Protein AF-S6APR1-F1 (afdb_monomer_lite)

Radius of gyration: 14.6 Å; chains: 1; bounding box: 39×30×45 Å

pLDDT: mean 88.69, std 8.06, range [54.34, 97.81]

Structure (mmCIF, N/CA/C/O backbone):
data_AF-S6APR1-F1
#
_entry.id   AF-S6APR1-F1
#
loop_
_atom_site.group_PDB
_atom_site.id
_atom_site.type_symbol
_atom_site.label_atom_id
_atom_site.label_alt_id
_atom_site.label_comp_id
_atom_site.label_asym_id
_atom_site.label_entity_id
_atom_site.label_seq_id
_atom_site.pdbx_PDB_ins_code
_atom_site.Cartn_x
_atom_site.Cartn_y
_atom_site.Cartn_z
_atom_site.occupancy
_atom_site.B_iso_or_equiv
_atom_site.auth_seq_id
_atom_site.auth_comp_id
_atom_site.auth_asym_id
_atom_site.auth_atom_id
_atom_site.pdbx_PDB_model_num
ATOM 1 N N . MET A 1 1 ? 0.806 -10.186 -7.405 1.00 92.81 1 MET A N 1
ATOM 2 C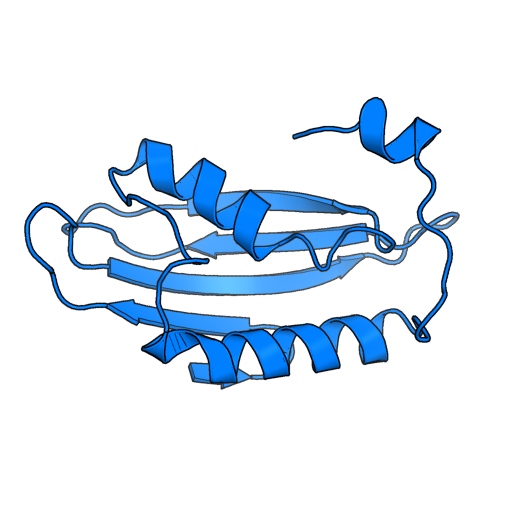 CA . MET A 1 1 ? 0.268 -11.340 -6.674 1.00 92.81 1 MET A CA 1
ATOM 3 C C . MET A 1 1 ? -0.052 -10.967 -5.240 1.00 92.81 1 MET A C 1
ATOM 5 O O . MET A 1 1 ? 0.839 -10.619 -4.468 1.00 92.81 1 MET A O 1
ATOM 9 N N . PHE A 1 2 ? -1.328 -11.075 -4.893 1.00 95.88 2 PHE A N 1
ATOM 10 C CA . PHE A 1 2 ? -1.840 -10.889 -3.541 1.00 95.88 2 PHE A CA 1
ATOM 11 C C . PHE A 1 2 ? -1.635 -12.114 -2.632 1.00 95.88 2 PHE A C 1
ATOM 13 O O . PHE A 1 2 ? -1.778 -13.259 -3.066 1.00 95.88 2 PHE A O 1
ATOM 20 N N . ARG A 1 3 ? -1.404 -11.847 -1.343 1.00 96.00 3 ARG A N 1
ATOM 21 C CA . ARG A 1 3 ? -1.649 -12.739 -0.200 1.00 96.00 3 ARG A CA 1
ATOM 22 C C . ARG A 1 3 ? -2.086 -11.885 1.009 1.00 96.00 3 ARG A C 1
ATOM 24 O O . ARG A 1 3 ? -1.780 -10.695 1.021 1.00 96.00 3 ARG A O 1
ATOM 31 N N . PRO A 1 4 ? -2.754 -12.436 2.036 1.00 96.44 4 PRO A N 1
ATOM 32 C CA . PRO A 1 4 ? -3.125 -11.655 3.220 1.00 96.44 4 PRO A CA 1
ATOM 33 C C . PRO A 1 4 ? -1.930 -10.881 3.800 1.00 96.44 4 PRO A C 1
ATOM 35 O O . PRO A 1 4 ? -0.860 -11.457 4.012 1.00 96.44 4 PRO A O 1
ATOM 38 N N . GLY A 1 5 ? -2.092 -9.568 3.987 1.00 95.75 5 GLY A N 1
ATOM 39 C CA . GLY A 1 5 ? -1.038 -8.669 4.475 1.00 95.75 5 GLY A CA 1
ATOM 40 C C . GLY A 1 5 ? 0.072 -8.295 3.483 1.00 95.75 5 GLY A C 1
ATOM 41 O O . GLY A 1 5 ? 0.970 -7.556 3.871 1.00 95.75 5 GLY A O 1
ATOM 42 N N . ARG A 1 6 ? 0.063 -8.775 2.228 1.00 97.06 6 ARG A N 1
ATOM 43 C CA . ARG A 1 6 ? 1.115 -8.455 1.241 1.00 97.06 6 ARG A CA 1
ATOM 44 C C . ARG A 1 6 ? 0.626 -8.479 -0.209 1.00 97.06 6 ARG A C 1
ATOM 46 O O . ARG A 1 6 ? -0.036 -9.414 -0.650 1.00 97.06 6 ARG A O 1
ATOM 53 N N . ILE A 1 7 ? 1.095 -7.533 -1.017 1.00 96.12 7 ILE A N 1
ATOM 54 C CA . ILE A 1 7 ? 0.897 -7.513 -2.471 1.00 96.12 7 ILE A CA 1
ATOM 55 C C . ILE A 1 7 ? 2.253 -7.426 -3.171 1.00 96.12 7 ILE A C 1
ATOM 57 O O . ILE A 1 7 ? 2.965 -6.438 -3.027 1.00 96.12 7 ILE A O 1
ATOM 61 N N . ALA A 1 8 ? 2.605 -8.441 -3.959 1.00 95.31 8 ALA A N 1
ATOM 62 C CA . ALA A 1 8 ? 3.701 -8.347 -4.920 1.00 95.31 8 ALA A CA 1
ATOM 63 C C . ALA A 1 8 ? 3.205 -7.640 -6.189 1.00 95.31 8 ALA A C 1
ATOM 65 O O . ALA A 1 8 ? 2.169 -8.010 -6.743 1.00 95.31 8 ALA A O 1
ATOM 66 N N . ILE A 1 9 ? 3.930 -6.641 -6.664 1.00 93.62 9 ILE A N 1
ATOM 67 C CA . ILE A 1 9 ? 3.533 -5.745 -7.746 1.00 93.62 9 ILE A CA 1
ATOM 68 C C . ILE A 1 9 ? 4.678 -5.728 -8.754 1.00 93.62 9 ILE A C 1
ATOM 70 O O . ILE A 1 9 ? 5.756 -5.227 -8.458 1.00 93.62 9 ILE A O 1
ATOM 74 N N . LYS A 1 10 ? 4.449 -6.259 -9.952 1.00 92.19 10 LYS A N 1
ATOM 75 C CA . LYS A 1 10 ? 5.434 -6.230 -11.033 1.00 92.19 10 LYS A CA 1
ATOM 76 C C . LYS A 1 10 ? 4.826 -5.571 -12.255 1.00 92.19 10 LYS A C 1
ATOM 78 O O . LYS A 1 10 ? 3.688 -5.874 -12.611 1.00 92.19 10 LYS A O 1
ATOM 83 N N . ARG A 1 11 ? 5.588 -4.690 -12.896 1.00 89.62 11 ARG A N 1
ATOM 84 C CA . ARG A 1 11 ? 5.202 -4.074 -14.161 1.00 89.62 11 ARG A CA 1
ATOM 85 C C . ARG A 1 11 ? 6.419 -3.885 -15.051 1.00 89.62 11 ARG A C 1
ATOM 87 O O . ARG A 1 11 ? 7.428 -3.321 -14.632 1.00 89.62 11 ARG A O 1
ATOM 94 N N . GLU A 1 12 ? 6.276 -4.329 -16.290 1.00 89.75 12 GLU A N 1
ATOM 95 C CA . GLU A 1 12 ? 7.221 -4.051 -17.368 1.00 89.75 12 GLU A CA 1
ATOM 96 C C . GLU A 1 12 ? 7.156 -2.565 -17.776 1.00 89.75 12 GLU A C 1
ATOM 98 O O . GLU A 1 12 ? 6.153 -1.890 -17.512 1.00 89.75 12 GLU A O 1
ATOM 103 N N . PRO A 1 13 ? 8.209 -2.005 -18.390 1.00 88.00 13 PRO A N 1
ATOM 104 C CA . PRO A 1 13 ? 8.204 -0.597 -18.766 1.00 88.00 13 PRO A CA 1
ATOM 105 C C . PRO A 1 13 ? 7.162 -0.336 -19.865 1.00 88.00 13 PRO A C 1
ATOM 107 O O . PRO A 1 13 ? 7.038 -1.102 -20.819 1.00 88.00 13 PRO A O 1
ATOM 110 N N . VAL A 1 14 ? 6.417 0.769 -19.750 1.00 84.81 14 VAL A N 1
ATOM 111 C CA . VAL A 1 14 ? 5.381 1.161 -20.726 1.00 84.81 14 VAL A CA 1
ATOM 112 C C . VAL A 1 14 ? 5.513 2.646 -21.052 1.00 84.81 14 VAL A C 1
ATOM 114 O O . VAL A 1 14 ? 5.212 3.512 -20.225 1.00 84.81 14 VAL A O 1
ATOM 117 N N . GLY A 1 15 ? 5.941 2.960 -22.276 1.00 84.75 15 GLY A N 1
ATOM 118 C CA . GLY A 1 15 ? 6.173 4.337 -22.713 1.00 84.75 15 GLY A CA 1
ATOM 119 C C . GLY A 1 15 ? 7.222 5.032 -21.841 1.00 84.75 15 GLY A C 1
ATOM 120 O O . GLY A 1 15 ? 8.357 4.581 -21.752 1.00 84.75 15 GLY A O 1
ATOM 121 N N . ARG A 1 16 ? 6.840 6.132 -21.179 1.00 84.12 16 ARG A N 1
ATOM 122 C CA . ARG A 1 16 ? 7.718 6.868 -20.248 1.00 84.12 16 ARG A CA 1
ATOM 123 C C . ARG A 1 16 ? 7.748 6.289 -18.831 1.00 84.12 16 ARG A C 1
ATOM 125 O O . ARG A 1 16 ? 8.492 6.793 -17.998 1.00 84.12 16 ARG A O 1
ATOM 132 N N . ASN A 1 17 ? 6.933 5.275 -18.539 1.00 84.12 17 ASN A N 1
ATOM 133 C CA . ASN A 1 17 ? 6.909 4.680 -17.211 1.00 84.12 17 ASN A CA 1
ATOM 134 C C . ASN A 1 17 ? 8.033 3.663 -17.027 1.00 84.12 17 ASN A C 1
ATOM 136 O O . ASN A 1 17 ? 8.164 2.764 -17.863 1.00 84.12 17 ASN A O 1
ATOM 140 N N . PRO A 1 18 ? 8.783 3.750 -15.915 1.00 88.44 18 PRO A N 1
ATOM 141 C CA . PRO A 1 18 ? 9.814 2.777 -15.611 1.00 88.44 18 PRO A CA 1
ATOM 142 C C . PRO A 1 18 ? 9.206 1.409 -15.297 1.00 88.44 18 PRO A C 1
ATOM 144 O O . PRO A 1 18 ? 8.073 1.305 -14.818 1.00 88.44 18 PRO A O 1
ATOM 147 N N . ALA A 1 19 ? 10.006 0.369 -15.523 1.00 91.50 19 ALA A N 1
ATOM 148 C CA . ALA A 1 19 ? 9.754 -0.950 -14.965 1.00 91.50 19 ALA A CA 1
ATOM 149 C C . ALA A 1 19 ? 9.871 -0.899 -13.437 1.00 91.50 19 ALA A C 1
ATOM 151 O O . ALA A 1 19 ? 10.700 -0.149 -12.899 1.00 91.50 19 ALA A O 1
ATOM 152 N N . TYR A 1 20 ? 9.084 -1.714 -12.744 1.00 93.12 20 TYR A N 1
ATOM 153 C CA . TYR A 1 20 ? 9.197 -1.856 -11.298 1.00 93.12 20 TYR A CA 1
ATOM 154 C C . TYR A 1 20 ? 8.804 -3.245 -10.806 1.00 93.12 20 TYR A C 1
ATOM 156 O O . TYR A 1 20 ? 7.920 -3.906 -11.357 1.00 93.12 20 TYR A O 1
ATOM 164 N N . GLU A 1 21 ? 9.449 -3.644 -9.717 1.00 95.38 21 GLU A N 1
ATOM 165 C CA . GLU A 1 21 ? 9.136 -4.828 -8.930 1.00 95.38 21 GLU A CA 1
ATOM 166 C C . GLU A 1 21 ? 9.098 -4.408 -7.464 1.00 95.38 21 GLU A C 1
ATOM 168 O O . GLU A 1 21 ? 10.114 -4.032 -6.880 1.00 95.38 21 GLU A O 1
ATOM 173 N N . LEU A 1 22 ? 7.897 -4.390 -6.899 1.00 95.75 22 LEU A N 1
ATOM 174 C CA . LEU A 1 22 ? 7.603 -3.854 -5.581 1.00 95.75 22 LEU A CA 1
ATOM 175 C C . LEU A 1 22 ? 6.844 -4.876 -4.744 1.00 95.75 22 LEU A C 1
ATOM 177 O O . LEU A 1 22 ? 6.119 -5.731 -5.250 1.00 95.75 22 LEU A O 1
ATOM 181 N N . VAL A 1 23 ? 6.966 -4.728 -3.438 1.00 97.38 23 VAL A N 1
ATOM 182 C CA . VAL A 1 23 ? 6.212 -5.451 -2.429 1.00 97.38 23 VAL A CA 1
ATOM 183 C C . VAL A 1 23 ? 5.567 -4.410 -1.531 1.00 97.38 23 VAL A C 1
ATOM 185 O O . VAL A 1 23 ? 6.262 -3.572 -0.964 1.00 97.38 23 VAL A O 1
ATOM 188 N N . LEU A 1 24 ? 4.240 -4.451 -1.434 1.00 96.94 24 LEU A N 1
ATOM 189 C CA . LEU A 1 24 ? 3.472 -3.686 -0.460 1.00 96.94 24 LEU A CA 1
ATOM 190 C C . LEU A 1 24 ? 3.060 -4.618 0.677 1.00 96.94 24 LEU A C 1
ATOM 192 O O . LEU A 1 24 ? 2.165 -5.442 0.496 1.00 96.94 24 LEU A O 1
ATOM 196 N N . ASP A 1 25 ? 3.700 -4.482 1.827 1.00 97.81 25 ASP A N 1
ATOM 197 C CA . ASP A 1 25 ? 3.309 -5.123 3.078 1.00 97.81 25 ASP A CA 1
ATOM 198 C C . ASP A 1 25 ? 2.362 -4.222 3.869 1.00 97.81 25 ASP A C 1
ATOM 200 O O . ASP A 1 25 ? 2.485 -2.995 3.822 1.00 97.81 25 ASP A O 1
ATOM 204 N N . TYR A 1 26 ? 1.410 -4.825 4.584 1.00 97.00 26 TYR A N 1
ATOM 205 C CA . TYR A 1 26 ? 0.522 -4.093 5.477 1.00 97.00 26 TYR A CA 1
ATOM 206 C C . TYR A 1 26 ? 0.086 -4.879 6.718 1.00 97.00 26 TYR A C 1
ATOM 208 O O . TYR A 1 26 ? -0.352 -6.037 6.666 1.00 97.00 26 TYR A O 1
ATOM 216 N N . GLU A 1 27 ? 0.135 -4.196 7.856 1.00 95.69 27 GLU A N 1
ATOM 217 C 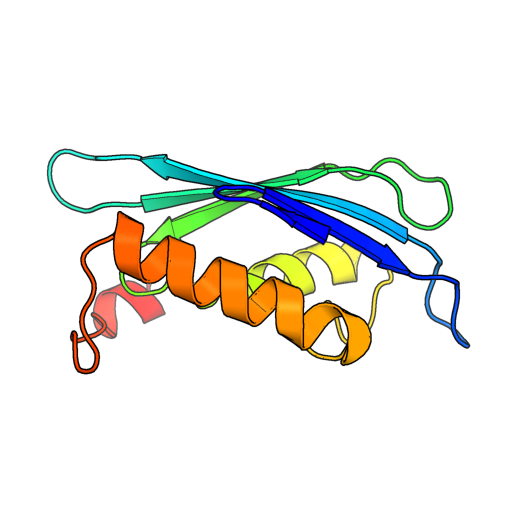CA . GLU A 1 27 ? -0.175 -4.753 9.166 1.00 95.69 27 GLU A CA 1
ATOM 218 C C . GLU A 1 27 ? -1.077 -3.818 9.969 1.00 95.69 27 GLU A C 1
ATOM 220 O O . GLU A 1 27 ? -0.924 -2.599 9.924 1.00 95.69 27 GLU A O 1
ATOM 225 N N . ILE A 1 28 ? -2.031 -4.400 10.700 1.00 93.00 28 ILE A N 1
ATOM 226 C CA . ILE A 1 28 ? -2.893 -3.645 11.607 1.00 93.00 28 ILE A CA 1
ATOM 227 C C . ILE A 1 28 ? -2.177 -3.497 12.939 1.00 93.00 28 ILE A C 1
ATOM 229 O O . ILE A 1 28 ? -1.935 -4.480 13.637 1.00 93.00 28 ILE A O 1
ATOM 233 N N . GLU A 1 29 ? -1.921 -2.256 13.311 1.00 90.19 29 GLU A N 1
ATOM 234 C CA . GLU A 1 29 ? -1.472 -1.876 14.634 1.00 90.19 29 GLU A CA 1
ATOM 235 C C . GLU A 1 29 ? -2.703 -1.581 15.496 1.00 90.19 29 GLU A C 1
ATOM 237 O O . GLU A 1 29 ? -3.413 -0.591 15.295 1.00 90.19 29 GLU A O 1
ATOM 242 N N . LYS A 1 30 ? -2.982 -2.466 16.459 1.00 74.88 30 LYS A N 1
ATOM 243 C CA . LYS A 1 30 ? -4.024 -2.226 17.460 1.00 74.88 30 LYS A CA 1
ATOM 244 C C . LYS A 1 30 ? -3.481 -1.252 18.502 1.00 74.88 30 LYS A C 1
ATOM 246 O O . LYS A 1 30 ? -2.747 -1.663 19.396 1.00 74.88 30 LYS A O 1
ATOM 251 N N . ARG A 1 31 ? -3.832 0.027 18.375 1.00 78.06 31 ARG A N 1
ATOM 252 C CA . ARG A 1 31 ? -3.627 1.022 19.438 1.00 78.06 31 ARG A CA 1
ATOM 253 C C . ARG A 1 31 ? -4.828 1.013 20.383 1.00 78.06 31 ARG A C 1
ATOM 255 O O . ARG A 1 31 ? -5.899 0.552 19.999 1.00 78.06 31 ARG A O 1
ATOM 262 N N . GLU A 1 32 ? -4.642 1.503 21.611 1.00 63.91 32 GLU A N 1
ATOM 263 C CA . GLU A 1 32 ? -5.675 1.477 22.666 1.00 63.91 32 GLU A CA 1
ATOM 264 C C . GLU A 1 32 ? -7.004 2.118 22.247 1.00 63.91 32 GLU A C 1
ATOM 266 O O . GLU A 1 32 ? -8.056 1.656 22.679 1.00 63.91 32 GLU A O 1
ATOM 271 N N . PHE A 1 33 ? -6.962 3.146 21.395 1.00 68.19 33 PHE A N 1
ATOM 272 C CA . PHE A 1 33 ? -8.147 3.916 21.018 1.00 68.19 33 PHE A CA 1
ATOM 273 C C . PHE A 1 33 ? -8.637 3.614 19.604 1.00 68.19 33 PHE A C 1
ATOM 275 O O . PHE A 1 33 ? -9.834 3.413 19.419 1.00 68.19 33 PHE A O 1
ATOM 282 N N . GLU A 1 34 ? -7.745 3.541 18.611 1.00 76.44 34 GLU A N 1
ATOM 283 C CA . GLU A 1 34 ? -8.160 3.347 17.219 1.00 76.44 34 GLU A CA 1
ATOM 284 C C . GLU A 1 34 ? -7.135 2.545 16.395 1.00 76.44 34 GLU A C 1
ATOM 286 O O . GLU A 1 34 ? -5.923 2.724 16.565 1.00 76.44 34 GLU A O 1
ATOM 291 N N . PRO A 1 35 ? -7.578 1.645 15.495 1.00 88.25 35 PRO A N 1
ATOM 292 C CA . PRO A 1 35 ? -6.667 0.834 14.701 1.00 88.25 35 PRO A CA 1
ATOM 293 C C . PRO A 1 35 ? -5.990 1.676 13.619 1.00 88.25 35 PRO A C 1
ATOM 295 O O . PRO A 1 35 ? -6.652 2.370 12.850 1.00 88.25 35 PRO A O 1
ATOM 298 N N . TYR A 1 36 ? -4.673 1.541 13.499 1.00 92.50 36 TYR A N 1
ATOM 299 C CA . TYR A 1 36 ? -3.912 2.044 12.358 1.00 92.50 36 TYR A CA 1
ATOM 300 C C . TYR A 1 36 ? -3.470 0.882 11.480 1.00 92.50 36 TYR A C 1
ATOM 302 O O . TYR A 1 36 ? -3.319 -0.251 11.938 1.00 92.50 36 TYR A O 1
ATOM 310 N N . VAL A 1 37 ? -3.241 1.160 10.203 1.00 95.00 37 VAL A N 1
ATOM 311 C CA . VAL A 1 37 ? -2.623 0.213 9.281 1.00 95.00 37 VAL A CA 1
ATOM 312 C C . VAL A 1 37 ? -1.287 0.775 8.836 1.00 95.00 37 VAL A C 1
ATOM 314 O O . VAL A 1 37 ? -1.225 1.840 8.220 1.00 95.00 37 VAL A O 1
ATOM 317 N N . ASN A 1 38 ? -0.224 0.049 9.158 1.00 96.25 38 ASN A N 1
ATOM 318 C CA . ASN A 1 38 ? 1.134 0.355 8.743 1.00 96.25 38 ASN A CA 1
ATOM 319 C C . ASN A 1 38 ? 1.395 -0.303 7.398 1.00 96.25 38 ASN A C 1
ATOM 321 O O . ASN A 1 38 ? 1.153 -1.496 7.238 1.00 96.25 38 ASN A O 1
ATOM 325 N N . PHE A 1 39 ? 1.891 0.478 6.448 1.00 97.12 39 PHE A N 1
ATOM 326 C CA . PHE A 1 39 ? 2.233 0.044 5.105 1.00 97.12 39 PHE A CA 1
ATOM 327 C C . PHE A 1 39 ? 3.726 0.229 4.861 1.00 97.12 39 PHE A C 1
ATOM 329 O O . PHE A 1 39 ? 4.302 1.278 5.166 1.00 97.12 39 PHE A O 1
ATOM 336 N N . GLU A 1 40 ? 4.332 -0.769 4.235 1.00 97.69 40 GLU A N 1
ATOM 337 C CA . GLU A 1 40 ? 5.722 -0.744 3.800 1.00 97.69 40 GLU A CA 1
ATOM 338 C C . GLU A 1 40 ? 5.787 -1.123 2.324 1.00 97.69 40 GLU A C 1
ATOM 340 O O . GLU A 1 40 ? 5.367 -2.204 1.920 1.00 97.69 40 GLU A O 1
ATOM 345 N N . LEU A 1 41 ? 6.284 -0.203 1.504 1.00 96.62 41 LEU A N 1
ATOM 346 C CA . LEU A 1 41 ? 6.453 -0.381 0.073 1.00 96.62 41 LEU A CA 1
ATOM 347 C C . LEU A 1 41 ? 7.945 -0.445 -0.233 1.00 96.62 41 LEU A C 1
ATOM 349 O O . LEU A 1 41 ? 8.646 0.561 -0.145 1.00 96.62 41 LEU A O 1
ATOM 353 N N . SER A 1 42 ? 8.423 -1.626 -0.601 1.00 97.56 42 SER A N 1
ATOM 354 C CA . SER A 1 42 ? 9.841 -1.886 -0.850 1.00 97.56 42 SER A CA 1
ATOM 355 C C . SER A 1 42 ? 10.052 -2.555 -2.202 1.00 97.56 42 SER A C 1
ATOM 357 O O . SER A 1 42 ? 9.142 -3.184 -2.737 1.00 97.56 42 SER A O 1
ATOM 359 N N . GLY A 1 43 ? 11.240 -2.413 -2.783 1.00 96.88 43 GLY A N 1
ATOM 360 C CA . GLY A 1 43 ? 11.601 -3.100 -4.022 1.00 96.88 43 GLY A CA 1
ATOM 361 C C . GLY A 1 43 ? 12.506 -2.260 -4.905 1.00 96.88 43 GLY A C 1
ATOM 362 O O . GLY A 1 43 ? 13.385 -1.559 -4.404 1.00 96.88 43 GLY A O 1
ATOM 363 N N . GLN A 1 44 ? 12.304 -2.334 -6.220 1.00 96.88 44 GLN A N 1
ATOM 364 C CA . GLN A 1 44 ? 13.105 -1.604 -7.197 1.00 96.88 44 GLN A CA 1
ATOM 365 C C . GLN A 1 44 ? 12.258 -0.931 -8.281 1.00 96.88 44 GLN A C 1
ATOM 367 O O . GLN A 1 44 ? 11.274 -1.489 -8.768 1.00 96.88 44 GLN A O 1
ATOM 372 N N . ILE A 1 45 ? 12.689 0.260 -8.701 1.00 94.50 45 ILE A N 1
ATOM 373 C CA . ILE A 1 45 ? 12.111 1.039 -9.805 1.00 94.50 45 ILE A CA 1
ATOM 374 C C . ILE A 1 45 ? 13.252 1.483 -10.709 1.00 94.50 45 ILE A C 1
ATOM 376 O O . ILE A 1 45 ? 14.184 2.139 -10.247 1.00 94.50 45 ILE A O 1
ATOM 380 N N . ALA A 1 46 ? 13.207 1.107 -11.990 1.00 91.75 46 ALA A N 1
ATOM 381 C CA . ALA A 1 46 ? 14.306 1.343 -12.936 1.00 91.75 46 ALA A CA 1
ATOM 382 C C . ALA A 1 46 ? 15.691 0.925 -12.381 1.00 91.75 46 ALA A C 1
ATOM 384 O O . ALA A 1 46 ? 16.681 1.636 -12.554 1.00 91.75 46 ALA A O 1
ATOM 385 N N . GLY A 1 47 ? 15.746 -0.199 -11.654 1.00 90.31 47 GLY A N 1
ATOM 386 C CA . GLY A 1 47 ? 16.967 -0.721 -11.025 1.00 90.31 47 GLY A CA 1
ATOM 387 C C . GLY A 1 47 ? 17.439 0.029 -9.772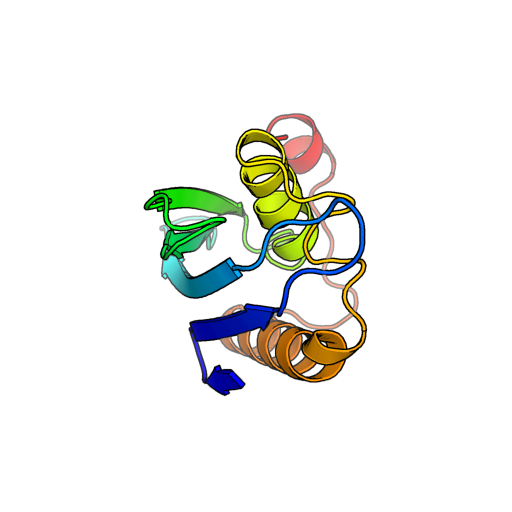 1.00 90.31 47 GLY A C 1
ATOM 388 O O . GLY A 1 47 ? 18.469 -0.326 -9.205 1.00 90.31 47 GLY A O 1
ATOM 389 N N . LYS A 1 48 ? 16.712 1.053 -9.308 1.00 94.62 48 LYS A N 1
ATOM 390 C CA . LYS A 1 48 ? 17.001 1.756 -8.051 1.00 94.62 48 LYS A CA 1
ATOM 391 C C . LYS A 1 48 ? 16.161 1.178 -6.925 1.00 94.62 48 LYS A C 1
ATOM 393 O O . LYS A 1 48 ? 14.951 1.033 -7.084 1.00 94.62 48 LYS A O 1
ATOM 398 N N . ALA A 1 49 ? 16.795 0.883 -5.793 1.00 96.19 49 ALA A N 1
ATOM 399 C CA . ALA A 1 49 ? 16.090 0.449 -4.596 1.00 96.19 49 ALA A CA 1
ATOM 400 C C . ALA A 1 49 ? 15.154 1.554 -4.090 1.00 96.19 49 ALA A C 1
ATOM 402 O O . ALA A 1 49 ? 15.536 2.725 -4.034 1.00 96.19 49 ALA A O 1
ATOM 403 N N . VAL A 1 50 ? 13.941 1.165 -3.709 1.00 95.56 50 VAL A N 1
ATOM 404 C CA . VAL A 1 50 ? 12.954 2.051 -3.096 1.00 95.56 50 VAL A CA 1
ATOM 405 C C . VAL A 1 50 ? 12.452 1.445 -1.801 1.00 95.56 50 VAL A C 1
ATOM 407 O O . VAL A 1 50 ? 12.305 0.227 -1.685 1.00 95.56 50 VAL A O 1
ATOM 410 N N . HIS A 1 51 ? 12.199 2.319 -0.834 1.00 96.88 51 HIS A N 1
ATOM 411 C CA . HIS A 1 51 ? 11.689 1.949 0.473 1.00 96.88 51 HIS A CA 1
ATOM 412 C C . HIS A 1 51 ? 10.861 3.097 1.039 1.00 96.88 51 HIS A C 1
ATOM 414 O O . HIS A 1 51 ? 11.399 4.141 1.399 1.00 96.88 51 HIS A O 1
ATOM 420 N N . GLU A 1 52 ? 9.549 2.922 1.092 1.00 96.44 52 GLU A N 1
ATOM 421 C CA . GLU A 1 52 ? 8.601 3.917 1.586 1.00 96.44 52 GLU A CA 1
ATOM 422 C C . GLU A 1 52 ? 7.776 3.297 2.710 1.00 96.44 52 GLU A C 1
ATOM 424 O O . GLU A 1 52 ? 7.316 2.160 2.610 1.00 96.44 52 GLU A O 1
ATOM 429 N N . ARG A 1 53 ? 7.553 4.058 3.781 1.00 96.44 53 ARG A N 1
ATOM 430 C CA . ARG A 1 53 ? 6.696 3.654 4.898 1.00 96.44 53 ARG A CA 1
ATOM 431 C C . ARG A 1 53 ? 5.654 4.718 5.153 1.00 96.44 53 ARG A C 1
ATOM 433 O O . ARG A 1 53 ? 5.934 5.909 5.028 1.00 96.44 53 ARG A O 1
ATOM 440 N N . PHE A 1 54 ? 4.453 4.285 5.501 1.00 95.12 54 PHE A N 1
ATOM 441 C CA . PHE A 1 54 ? 3.376 5.181 5.885 1.00 95.12 54 PHE A CA 1
ATOM 442 C C . PHE A 1 54 ? 2.330 4.450 6.709 1.00 95.12 54 PHE A C 1
ATOM 444 O O . PHE A 1 54 ? 2.151 3.245 6.566 1.00 95.12 54 PHE A O 1
ATOM 451 N N . SER A 1 55 ? 1.589 5.204 7.508 1.00 94.06 55 SER A N 1
ATOM 452 C CA . SER A 1 55 ? 0.474 4.686 8.291 1.00 94.06 55 SER A CA 1
ATOM 453 C C . SER A 1 55 ? -0.803 5.390 7.860 1.00 94.06 55 SER A C 1
ATOM 455 O O . SER A 1 55 ? -0.770 6.565 7.495 1.00 94.06 55 SER A O 1
ATOM 457 N N . LEU A 1 56 ? -1.916 4.668 7.863 1.00 93.06 56 LEU A N 1
ATOM 458 C CA . LEU A 1 56 ? -3.244 5.238 7.663 1.00 93.06 56 LEU A CA 1
ATOM 459 C C . LEU A 1 56 ? -4.132 4.834 8.827 1.00 93.06 56 LEU A C 1
ATOM 461 O O . LEU A 1 56 ? -4.060 3.696 9.293 1.00 93.06 56 LEU A O 1
ATOM 465 N N . HIS A 1 57 ? -4.988 5.750 9.256 1.00 91.31 57 HIS A N 1
ATOM 466 C CA . HIS A 1 57 ? -6.033 5.428 10.207 1.00 91.31 57 HIS A CA 1
ATOM 467 C C . HIS A 1 57 ? -6.989 4.366 9.617 1.00 91.31 57 HIS A C 1
ATOM 469 O O . HIS A 1 57 ? -7.213 4.320 8.404 1.00 91.31 57 HIS A O 1
ATOM 475 N N . GLY A 1 58 ? -7.523 3.469 10.451 1.00 89.69 58 GLY A N 1
ATOM 476 C CA . GLY A 1 58 ? -8.293 2.295 10.027 1.00 89.69 58 GLY A CA 1
ATOM 477 C C . GLY A 1 58 ? -9.538 2.620 9.198 1.00 89.69 58 GLY A C 1
ATOM 478 O O . GLY A 1 58 ? -9.859 1.884 8.266 1.00 89.69 58 GLY A O 1
ATOM 479 N N . ASP A 1 59 ? -10.189 3.753 9.462 1.00 88.06 59 ASP A N 1
ATOM 480 C CA . ASP A 1 59 ? -11.348 4.224 8.690 1.00 88.06 59 ASP A CA 1
ATOM 481 C C . ASP A 1 59 ? -10.993 4.750 7.289 1.00 88.06 59 ASP A C 1
ATOM 483 O O . ASP A 1 59 ? -11.889 4.963 6.488 1.00 88.06 59 ASP A O 1
ATOM 487 N N . VAL A 1 60 ? -9.711 4.960 6.972 1.00 89.75 60 VAL A N 1
ATOM 488 C CA . VAL A 1 60 ? -9.238 5.446 5.663 1.00 89.75 60 VAL A CA 1
ATOM 489 C C . VAL A 1 60 ? -8.120 4.581 5.089 1.00 89.75 60 VAL A C 1
ATOM 491 O O . VAL A 1 60 ? -7.573 4.890 4.029 1.00 89.75 60 VAL A O 1
ATOM 494 N N . ALA A 1 61 ? -7.786 3.462 5.734 1.00 91.56 61 ALA A N 1
ATOM 495 C CA . ALA A 1 61 ? -6.724 2.556 5.305 1.00 91.56 61 ALA A CA 1
ATOM 496 C C . ALA A 1 61 ? -6.972 1.960 3.909 1.00 91.56 61 ALA A C 1
ATOM 498 O O . ALA A 1 61 ? -6.030 1.629 3.194 1.00 91.56 61 ALA A O 1
ATOM 499 N N . TYR A 1 62 ? -8.225 1.905 3.452 1.00 87.25 62 TYR A N 1
ATOM 500 C C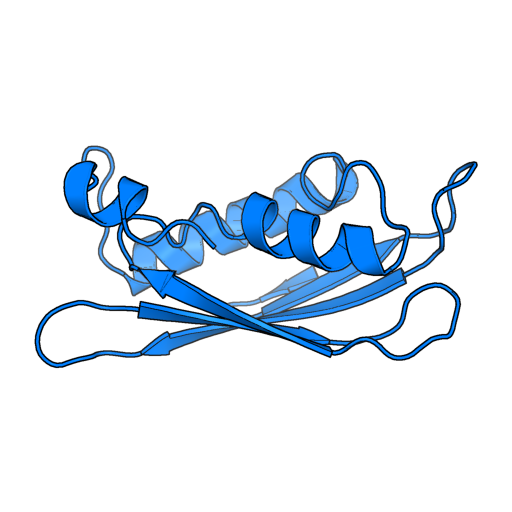A . TYR A 1 62 ? -8.582 1.546 2.075 1.00 87.25 62 TYR A CA 1
ATOM 501 C C . TYR A 1 62 ? -8.236 2.639 1.032 1.00 87.25 62 TYR A C 1
ATOM 503 O O . TYR A 1 62 ? -8.373 2.450 -0.175 1.00 87.25 62 TYR A O 1
ATOM 511 N N . ASN A 1 63 ? -7.695 3.782 1.435 1.00 88.62 63 ASN A N 1
ATOM 512 C CA . ASN A 1 63 ? -7.099 4.737 0.498 1.00 88.62 63 ASN A CA 1
ATOM 513 C C . ASN A 1 63 ? -5.617 4.422 0.211 1.00 88.62 63 ASN A C 1
ATOM 515 O O . ASN A 1 63 ? -4.914 5.230 -0.398 1.00 88.62 63 ASN A O 1
ATOM 519 N N . PHE A 1 64 ? -5.123 3.237 0.604 1.00 92.56 64 PHE A N 1
ATOM 520 C CA . PHE A 1 64 ? -3.709 2.866 0.488 1.00 92.56 64 PHE A CA 1
ATOM 521 C C . PHE A 1 64 ? -3.133 2.987 -0.924 1.00 92.56 64 PHE A C 1
ATOM 523 O O . PHE A 1 64 ? -1.970 3.354 -1.053 1.00 92.56 64 PHE A O 1
ATOM 530 N N . LEU A 1 65 ? -3.908 2.726 -1.985 1.00 92.50 65 LEU A N 1
ATOM 531 C CA . LEU A 1 65 ? -3.415 2.850 -3.362 1.00 92.50 65 LEU A CA 1
ATOM 532 C C . LEU A 1 65 ? -3.086 4.290 -3.741 1.00 92.50 65 LEU A C 1
ATOM 534 O O . LEU A 1 65 ? -2.080 4.536 -4.408 1.00 92.50 65 LEU A O 1
ATOM 538 N N . GLN A 1 66 ? -3.926 5.235 -3.318 1.00 90.62 66 GLN A N 1
ATOM 539 C CA . GLN A 1 66 ? -3.673 6.654 -3.533 1.00 90.62 66 GLN A CA 1
ATOM 540 C C . GLN A 1 66 ? -2.413 7.061 -2.778 1.00 90.62 66 GLN A C 1
ATOM 542 O O . GLN A 1 66 ? -1.500 7.643 -3.364 1.00 90.62 66 GLN A O 1
ATOM 547 N N . SER A 1 67 ? -2.342 6.692 -1.501 1.00 92.75 67 SER A N 1
ATOM 548 C CA . SER A 1 67 ? -1.215 7.002 -0.636 1.00 92.75 67 SER A CA 1
ATOM 549 C C . SER A 1 67 ? 0.077 6.396 -1.209 1.00 92.75 67 SER A C 1
ATOM 551 O O . SER A 1 67 ? 1.015 7.133 -1.485 1.00 92.75 67 SER A O 1
ATOM 553 N N . ALA A 1 68 ? 0.133 5.097 -1.515 1.00 93.00 68 ALA A N 1
ATOM 554 C CA . ALA A 1 68 ? 1.284 4.451 -2.156 1.00 93.00 68 ALA A CA 1
ATOM 555 C C . ALA A 1 68 ? 1.658 5.105 -3.499 1.00 93.00 68 ALA A C 1
ATOM 557 O O . ALA A 1 68 ? 2.827 5.409 -3.739 1.00 93.00 68 ALA A O 1
ATOM 558 N N . GLY A 1 69 ? 0.668 5.396 -4.350 1.00 91.38 69 GLY A N 1
ATOM 559 C CA . GLY A 1 69 ? 0.873 6.070 -5.630 1.00 91.38 69 GLY A CA 1
ATOM 560 C C . GLY A 1 69 ? 1.542 7.439 -5.488 1.00 91.38 69 GLY A C 1
ATOM 561 O O . GLY A 1 69 ? 2.460 7.742 -6.245 1.00 91.38 69 GLY A O 1
ATOM 562 N N . LEU A 1 70 ? 1.149 8.239 -4.491 1.00 91.12 70 LEU A N 1
ATOM 563 C CA . LEU A 1 70 ? 1.768 9.540 -4.221 1.00 91.12 70 LEU A CA 1
ATOM 564 C C . LEU A 1 70 ? 3.259 9.428 -3.881 1.00 91.12 70 LEU A C 1
ATOM 566 O O . LEU A 1 70 ? 4.042 10.270 -4.314 1.00 91.12 70 LEU A O 1
ATOM 570 N N . ARG A 1 71 ? 3.677 8.383 -3.158 1.00 92.25 71 ARG A N 1
ATOM 571 C CA . ARG A 1 71 ? 5.094 8.188 -2.806 1.00 92.25 71 ARG A CA 1
ATOM 572 C C . ARG A 1 71 ? 5.884 7.709 -4.019 1.00 92.25 71 ARG A C 1
ATOM 574 O O . ARG A 1 71 ? 6.964 8.225 -4.289 1.00 92.25 71 ARG A O 1
ATOM 581 N N . LEU A 1 72 ? 5.298 6.828 -4.829 1.00 91.12 72 LEU A N 1
ATOM 582 C CA . LEU A 1 72 ? 5.907 6.342 -6.070 1.00 91.12 72 LEU A CA 1
ATOM 583 C C . LEU A 1 72 ? 6.136 7.426 -7.134 1.00 91.12 72 LEU A C 1
ATOM 585 O O . LEU A 1 72 ? 7.033 7.282 -7.966 1.00 91.12 72 LEU A O 1
ATOM 589 N N . ARG A 1 73 ? 5.406 8.546 -7.082 1.00 90.69 73 ARG A N 1
ATOM 590 C CA . ARG A 1 73 ? 5.657 9.708 -7.954 1.00 90.69 73 ARG A CA 1
ATOM 591 C C . ARG A 1 73 ? 7.056 10.293 -7.773 1.00 90.69 73 ARG A C 1
ATOM 593 O O . ARG A 1 73 ? 7.653 10.717 -8.761 1.00 90.69 73 ARG A O 1
ATOM 600 N N . LYS A 1 74 ? 7.606 10.254 -6.550 1.00 90.12 74 LYS A N 1
ATOM 601 C CA . LYS A 1 74 ? 8.991 10.676 -6.251 1.00 90.12 74 LYS A CA 1
ATOM 602 C C . LYS A 1 74 ? 10.025 9.856 -7.031 1.00 90.12 74 LYS A C 1
ATOM 604 O O . LYS A 1 74 ? 11.119 10.335 -7.299 1.00 90.12 74 LYS A O 1
ATOM 609 N N . HIS A 1 75 ? 9.642 8.645 -7.434 1.00 90.38 75 HIS A N 1
ATOM 610 C CA . HIS A 1 75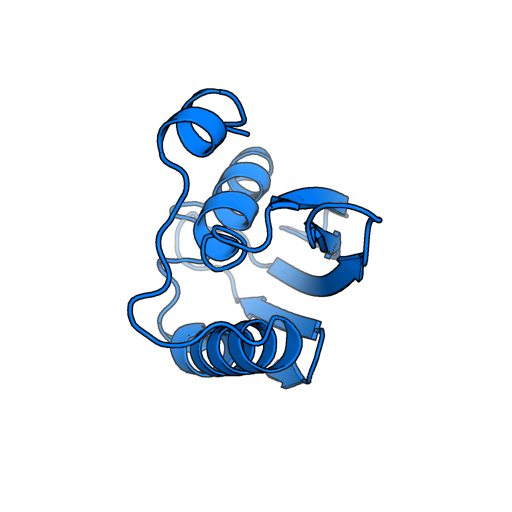 ? 10.470 7.686 -8.161 1.00 90.38 75 HIS A CA 1
ATOM 611 C C . HIS A 1 75 ? 10.127 7.612 -9.659 1.00 90.38 75 HIS A C 1
ATOM 613 O O . HIS A 1 75 ? 10.585 6.712 -10.359 1.00 90.38 75 HIS A O 1
ATOM 619 N N . GLY A 1 76 ? 9.322 8.551 -10.173 1.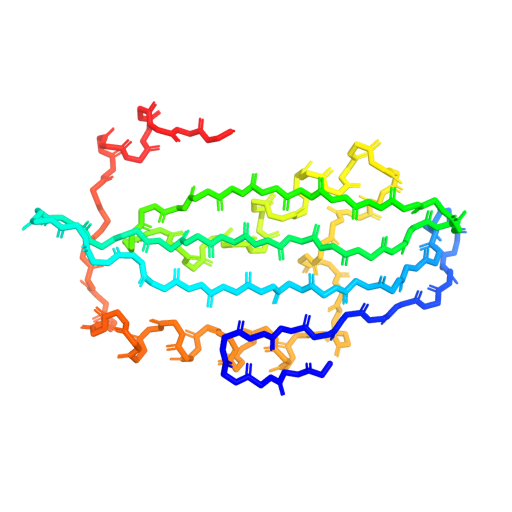00 87.62 76 GLY A N 1
ATOM 620 C CA . GLY A 1 76 ? 9.005 8.657 -11.601 1.00 87.62 76 GLY A CA 1
ATOM 621 C C . GLY A 1 76 ? 7.866 7.757 -12.093 1.00 87.62 76 GLY A C 1
ATOM 622 O O . GLY A 1 76 ? 7.673 7.643 -13.301 1.00 87.62 76 GLY A O 1
ATOM 623 N N . VAL A 1 77 ? 7.087 7.141 -11.198 1.00 86.12 77 VAL A N 1
ATOM 624 C CA . VAL A 1 77 ? 5.919 6.327 -11.577 1.00 86.12 77 VAL A CA 1
ATOM 625 C C . VAL A 1 77 ? 4.671 7.208 -11.709 1.00 86.12 77 VAL A C 1
ATOM 627 O O . VAL A 1 77 ? 4.185 7.749 -10.715 1.00 86.12 77 VAL A O 1
ATOM 630 N N . TRP A 1 78 ? 4.109 7.310 -12.921 1.00 82.94 78 TRP A N 1
ATOM 631 C CA . TRP A 1 78 ? 2.916 8.119 -13.218 1.00 82.94 78 TRP A CA 1
ATOM 632 C C . TRP A 1 78 ? 1.932 7.365 -14.135 1.00 82.94 78 TRP A C 1
ATOM 634 O O . TRP A 1 78 ? 2.337 6.879 -15.187 1.00 82.94 78 TRP A O 1
ATOM 644 N N . PRO A 1 79 ? 0.628 7.253 -13.807 1.00 71.25 79 PRO A N 1
ATOM 645 C CA . PRO A 1 79 ? -0.124 8.041 -12.817 1.00 71.25 79 PRO A CA 1
ATOM 646 C C . PRO A 1 79 ? -0.040 7.561 -11.353 1.00 71.25 79 PRO A C 1
ATOM 648 O O . PRO A 1 79 ? -0.575 8.233 -10.468 1.00 71.25 79 PRO A O 1
ATOM 651 N N . GLY A 1 80 ? 0.620 6.428 -11.091 1.00 78.81 80 GLY A N 1
ATOM 652 C CA . GLY A 1 80 ? 0.613 5.716 -9.805 1.00 78.81 80 GLY A CA 1
ATOM 653 C C . GLY A 1 80 ? -0.015 4.322 -9.943 1.00 78.81 80 GLY A C 1
ATOM 654 O O . GLY A 1 80 ? -0.301 3.881 -11.055 1.00 78.81 80 GLY A O 1
ATOM 655 N N . LEU A 1 81 ? -0.239 3.620 -8.826 1.00 79.94 81 LEU A N 1
ATOM 656 C CA . LEU A 1 81 ? -0.755 2.237 -8.833 1.00 79.94 81 LEU A CA 1
ATOM 657 C C . LEU A 1 81 ? -2.237 2.126 -9.220 1.00 79.94 81 LEU A C 1
ATOM 659 O O . LEU A 1 81 ? -2.652 1.100 -9.747 1.00 79.94 81 LEU A O 1
ATOM 663 N N . THR A 1 82 ? -3.037 3.172 -8.997 1.00 77.56 82 THR A N 1
ATOM 664 C CA . THR A 1 82 ? -4.486 3.171 -9.281 1.00 77.56 82 THR A CA 1
ATOM 665 C C . THR A 1 82 ? -4.821 3.056 -10.769 1.00 77.56 82 THR A C 1
ATOM 667 O O . THR A 1 82 ? -5.941 2.698 -11.117 1.00 77.56 82 THR A O 1
ATOM 670 N N . ALA A 1 83 ? -3.860 3.343 -11.648 1.00 79.38 83 ALA A N 1
ATOM 671 C CA . ALA A 1 83 ? -4.032 3.345 -13.097 1.00 79.38 83 ALA A CA 1
ATOM 672 C C . ALA A 1 83 ? -3.468 2.082 -13.776 1.00 79.38 83 ALA A C 1
ATOM 674 O O . ALA A 1 83 ? -3.104 2.132 -14.949 1.00 79.38 83 ALA A O 1
ATOM 675 N N . VAL A 1 84 ? -3.349 0.971 -13.038 1.00 82.00 84 VAL A N 1
ATOM 676 C CA . VAL A 1 84 ? -2.794 -0.303 -13.527 1.00 82.00 84 VAL A CA 1
ATOM 677 C C . VAL A 1 84 ? -3.885 -1.386 -13.483 1.00 82.00 84 VAL A C 1
ATOM 679 O O . VAL A 1 84 ? -4.069 -2.021 -12.439 1.00 82.00 84 VAL A O 1
ATOM 682 N N . PRO A 1 85 ? -4.652 -1.587 -14.576 1.00 83.62 85 PRO A N 1
ATOM 683 C CA . PRO A 1 85 ? -5.777 -2.526 -14.610 1.00 83.62 85 PRO A CA 1
ATOM 684 C C . PRO A 1 85 ? -5.390 -3.970 -14.281 1.00 83.62 85 PRO A C 1
ATOM 686 O O . PRO A 1 85 ? -6.164 -4.688 -13.653 1.00 83.62 85 PRO A O 1
ATOM 689 N N . GLU A 1 86 ? -4.178 -4.387 -14.644 1.00 84.75 86 GLU A N 1
ATOM 690 C CA . GLU A 1 86 ? -3.666 -5.746 -14.437 1.00 84.75 86 GLU A CA 1
ATOM 691 C C . GLU A 1 86 ? -3.553 -6.104 -12.949 1.00 84.75 86 GLU A C 1
ATOM 693 O O . GLU A 1 86 ? -3.653 -7.270 -12.572 1.00 84.75 86 GLU A O 1
ATOM 698 N N . LEU A 1 87 ? -3.382 -5.096 -12.090 1.00 86.44 87 LEU A N 1
ATOM 699 C CA . LEU A 1 87 ? -3.274 -5.263 -10.642 1.00 86.44 87 LEU A CA 1
ATOM 700 C C . LEU A 1 87 ? -4.619 -5.096 -9.926 1.00 86.44 87 LEU A C 1
ATOM 702 O O . LEU A 1 87 ? -4.701 -5.336 -8.721 1.00 86.44 87 LEU A O 1
ATOM 706 N N . HIS A 1 88 ? -5.686 -4.725 -10.644 1.00 88.88 88 HIS A N 1
ATOM 707 C CA . HIS A 1 88 ? -6.989 -4.428 -10.049 1.00 88.88 88 HIS A CA 1
ATOM 708 C C . HIS A 1 88 ? -7.523 -5.596 -9.213 1.00 88.88 88 HIS A C 1
ATOM 710 O O . HIS A 1 88 ? -7.961 -5.394 -8.084 1.00 88.88 88 HIS A O 1
ATOM 716 N N . ALA A 1 89 ? -7.431 -6.827 -9.725 1.00 92.75 89 ALA A N 1
ATOM 717 C CA . ALA A 1 89 ? -7.911 -8.012 -9.015 1.00 92.75 89 ALA A CA 1
ATOM 718 C C . ALA A 1 89 ? -7.149 -8.267 -7.700 1.00 92.75 89 ALA A C 1
ATOM 720 O O . ALA A 1 89 ? -7.758 -8.631 -6.695 1.00 92.75 89 ALA A O 1
ATOM 721 N N . ASP A 1 90 ? -5.832 -8.053 -7.685 1.00 93.75 90 ASP A N 1
ATOM 722 C CA . ASP A 1 90 ? -5.019 -8.189 -6.473 1.00 93.75 90 ASP A CA 1
ATOM 723 C C . ASP A 1 90 ? -5.333 -7.076 -5.462 1.00 93.75 90 ASP A C 1
ATOM 725 O O . ASP A 1 90 ? -5.421 -7.335 -4.261 1.00 93.75 90 ASP A O 1
ATOM 729 N N . PHE A 1 91 ? -5.582 -5.854 -5.935 1.00 92.62 91 PHE A N 1
ATOM 730 C CA . PHE A 1 91 ? -5.995 -4.748 -5.075 1.00 92.62 91 PHE A CA 1
ATOM 731 C C . PHE A 1 91 ? -7.380 -4.962 -4.462 1.00 92.62 91 PHE A C 1
ATOM 733 O O . PHE A 1 91 ? -7.551 -4.707 -3.275 1.00 92.62 91 PHE A O 1
ATOM 740 N N . GLN A 1 92 ? -8.346 -5.502 -5.213 1.00 92.69 92 GLN A N 1
ATOM 741 C CA . GLN A 1 92 ? -9.662 -5.871 -4.672 1.00 92.69 92 GLN A CA 1
ATOM 742 C C . GLN A 1 92 ? -9.562 -6.925 -3.562 1.00 92.69 92 GLN A C 1
ATOM 744 O O . GLN A 1 92 ? -10.267 -6.838 -2.557 1.00 92.69 92 GLN A O 1
ATOM 749 N N . LYS A 1 93 ? -8.645 -7.893 -3.689 1.00 95.06 93 LYS A N 1
ATOM 750 C CA . LYS A 1 93 ? -8.391 -8.874 -2.623 1.00 95.06 93 LYS A CA 1
ATOM 751 C C . LYS A 1 93 ? -7.782 -8.226 -1.378 1.00 95.06 93 LYS A C 1
ATOM 753 O O . LYS A 1 93 ? -8.219 -8.528 -0.272 1.00 95.06 93 LYS A O 1
ATOM 758 N N . ALA A 1 94 ? -6.840 -7.298 -1.547 1.00 94.44 94 ALA A N 1
ATOM 759 C CA . ALA A 1 94 ? -6.286 -6.534 -0.428 1.00 94.44 94 ALA A CA 1
ATOM 760 C C . ALA A 1 94 ? -7.330 -5.637 0.248 1.00 94.44 94 ALA A C 1
ATOM 762 O O . ALA A 1 94 ? -7.341 -5.523 1.472 1.00 94.44 94 ALA A O 1
ATOM 763 N N . TYR A 1 95 ? -8.255 -5.065 -0.526 1.00 92.00 95 TYR A N 1
ATOM 764 C CA . TYR A 1 95 ? -9.403 -4.344 0.016 1.00 92.00 95 TYR A CA 1
ATOM 765 C C . TYR A 1 95 ? -10.283 -5.226 0.892 1.00 92.00 95 TYR A C 1
ATOM 767 O O . TYR A 1 95 ? -10.625 -4.834 2.007 1.00 92.00 95 TYR A O 1
ATOM 775 N N . ALA A 1 96 ? -10.637 -6.416 0.409 1.00 92.25 96 ALA A N 1
ATOM 776 C CA . ALA A 1 96 ? -11.437 -7.362 1.176 1.00 92.25 96 ALA A CA 1
ATOM 777 C C . ALA A 1 96 ? -10.722 -7.803 2.467 1.00 92.25 96 ALA A C 1
ATOM 779 O O . ALA A 1 96 ? -11.335 -7.785 3.534 1.00 92.25 96 ALA A O 1
ATOM 780 N N . ASP A 1 97 ? -9.424 -8.115 2.386 1.00 94.69 97 ASP A N 1
ATOM 781 C CA . ASP A 1 97 ? -8.606 -8.509 3.540 1.00 94.69 97 ASP A CA 1
ATOM 782 C C . ASP A 1 97 ? -8.528 -7.403 4.600 1.00 94.69 97 ASP A C 1
ATOM 784 O O . ASP A 1 97 ? -8.794 -7.654 5.774 1.00 94.69 97 ASP A O 1
ATOM 788 N N . LEU A 1 98 ? -8.246 -6.157 4.198 1.00 92.31 98 LEU A N 1
ATOM 789 C CA . LEU A 1 98 ? -8.211 -5.016 5.119 1.00 92.31 98 LEU A CA 1
ATOM 790 C C . LEU A 1 98 ? -9.549 -4.818 5.830 1.00 92.31 98 LEU A C 1
ATOM 792 O O . LEU A 1 98 ? -9.576 -4.660 7.048 1.00 92.31 98 LEU A O 1
ATOM 796 N N . ARG A 1 99 ? -10.664 -4.867 5.093 1.00 89.00 99 ARG A N 1
ATOM 797 C CA . ARG A 1 99 ? -12.004 -4.703 5.677 1.00 89.00 99 ARG A CA 1
ATOM 798 C C . ARG A 1 99 ? -12.327 -5.800 6.680 1.00 89.00 99 ARG A C 1
ATOM 800 O O . ARG A 1 99 ? -12.823 -5.497 7.761 1.00 89.00 99 ARG A O 1
ATOM 807 N N . GLN A 1 100 ? -12.013 -7.051 6.343 1.00 90.31 100 GLN A N 1
ATOM 808 C CA . GLN A 1 100 ? -12.226 -8.184 7.237 1.00 90.31 100 GLN A CA 1
ATOM 809 C C . GLN A 1 100 ? -11.381 -8.054 8.507 1.00 90.31 100 GLN A C 1
ATOM 811 O O . GLN A 1 100 ? -11.899 -8.218 9.609 1.00 90.31 100 GLN A O 1
ATOM 816 N N . ARG A 1 101 ? -10.091 -7.730 8.369 1.00 90.62 101 ARG A N 1
ATOM 817 C CA . ARG A 1 101 ? -9.163 -7.625 9.501 1.00 90.62 101 ARG A CA 1
ATOM 818 C C . ARG A 1 101 ? -9.451 -6.410 10.399 1.00 90.62 101 ARG A C 1
ATOM 820 O O . ARG A 1 101 ? -9.208 -6.492 11.600 1.00 90.62 101 ARG A O 1
ATOM 827 N N . LEU A 1 102 ? -9.976 -5.314 9.842 1.00 88.81 102 LEU A N 1
ATOM 828 C CA . LEU A 1 102 ? -10.411 -4.125 10.592 1.00 88.81 102 LEU A CA 1
ATOM 829 C C . LEU A 1 102 ? -11.841 -4.246 11.151 1.00 88.81 102 LEU A C 1
ATOM 831 O O . LEU A 1 102 ? -12.248 -3.404 11.943 1.00 88.81 102 LEU A O 1
ATOM 835 N N . GLY A 1 103 ? -12.612 -5.262 10.748 1.00 86.06 103 GLY A N 1
ATOM 836 C CA . GLY A 1 103 ? -14.008 -5.422 11.168 1.00 86.06 103 GLY A CA 1
ATOM 837 C C . GLY A 1 103 ? -14.956 -4.352 10.610 1.00 86.06 103 GLY A C 1
ATOM 838 O O . GLY A 1 103 ? -15.982 -4.060 11.221 1.00 86.06 103 GLY A O 1
ATOM 839 N N . VAL A 1 104 ? -14.623 -3.748 9.464 1.00 78.50 104 VAL A N 1
ATOM 840 C CA . VAL A 1 104 ? -15.364 -2.612 8.895 1.00 78.50 104 VAL A CA 1
ATOM 841 C C . VAL A 1 104 ? -16.443 -3.088 7.925 1.00 78.50 104 VAL A C 1
ATOM 843 O O . VAL A 1 104 ? -16.165 -3.637 6.853 1.00 78.50 104 VAL A O 1
ATOM 846 N N . ASN A 1 105 ? -17.695 -2.791 8.266 1.00 76.00 105 ASN A N 1
ATOM 847 C CA . ASN A 1 105 ? -18.858 -3.069 7.426 1.00 76.00 105 ASN A CA 1
ATOM 848 C C . ASN A 1 105 ? -19.105 -1.951 6.393 1.00 76.00 105 ASN A C 1
ATOM 850 O O . ASN A 1 105 ? -18.701 -0.807 6.607 1.00 76.00 105 ASN A O 1
ATOM 854 N N . PRO A 1 106 ? -19.757 -2.244 5.248 1.00 70.12 106 PRO A N 1
ATOM 855 C CA . PRO A 1 106 ? -20.250 -1.190 4.361 1.00 70.12 106 PRO A CA 1
ATOM 856 C C . PRO A 1 106 ? -21.108 -0.186 5.148 1.00 70.12 106 PRO A C 1
ATOM 858 O O . PRO A 1 106 ? -21.968 -0.599 5.920 1.00 70.12 106 PRO A O 1
ATOM 861 N N . GLY A 1 107 ? -20.874 1.115 4.954 1.00 74.38 107 GLY A N 1
ATOM 862 C CA . GLY A 1 107 ? -21.593 2.178 5.670 1.00 74.38 107 GLY A CA 1
ATOM 863 C C . GLY A 1 107 ? -20.957 2.624 6.990 1.00 74.38 107 GLY A C 1
ATOM 864 O O . GLY A 1 107 ? -21.535 3.463 7.673 1.00 74.38 107 GLY A O 1
ATOM 865 N N . HIS A 1 108 ? -19.780 2.104 7.354 1.00 78.12 108 HIS A N 1
ATOM 866 C CA . HIS A 1 108 ? -19.029 2.639 8.488 1.00 78.12 108 HIS A CA 1
ATOM 867 C C . HIS A 1 108 ? -18.622 4.102 8.218 1.00 78.12 108 HIS A C 1
ATOM 869 O O . HIS A 1 108 ? -18.120 4.384 7.124 1.00 78.12 108 HIS A O 1
ATOM 875 N N . PRO A 1 109 ? -18.872 5.034 9.155 1.00 81.19 109 PRO A N 1
ATOM 876 C CA . PRO A 1 109 ? -18.568 6.442 8.949 1.00 81.19 109 PRO A CA 1
ATOM 877 C C . PRO A 1 109 ? -17.058 6.676 8.915 1.00 81.19 109 PRO A C 1
ATOM 879 O O . PRO A 1 109 ? -16.297 6.033 9.636 1.00 81.19 109 PRO A O 1
ATOM 882 N N . VAL A 1 110 ? -16.652 7.630 8.082 1.00 83.38 110 VAL A N 1
ATOM 883 C CA . VAL A 1 110 ? -15.312 8.218 8.110 1.00 83.38 110 VAL A CA 1
ATOM 884 C C . VAL A 1 110 ? -15.383 9.461 8.979 1.00 83.38 110 VAL A C 1
ATOM 886 O O . VAL A 1 110 ? -16.280 10.286 8.783 1.00 83.38 110 VAL A O 1
ATOM 889 N N . ASP A 1 111 ? -14.437 9.617 9.897 1.00 87.00 111 ASP A N 1
ATOM 890 C CA . ASP A 1 111 ? -14.274 10.885 10.602 1.00 87.00 111 ASP A CA 1
ATOM 891 C C . ASP A 1 111 ? -13.611 11.892 9.653 1.00 87.00 111 ASP A C 1
ATOM 893 O O . ASP A 1 111 ? -12.405 11.851 9.391 1.00 87.00 111 ASP A O 1
ATOM 897 N N . LEU A 1 112 ? -14.430 12.777 9.081 1.00 84.69 112 LEU A N 1
ATOM 898 C CA . LEU A 1 112 ? -13.973 13.760 8.103 1.00 84.69 112 LEU A CA 1
ATOM 899 C C . LEU A 1 112 ? -13.117 14.862 8.733 1.00 84.69 112 LEU A C 1
ATOM 901 O O . LEU A 1 112 ? -12.217 15.363 8.058 1.00 84.69 112 LEU A O 1
ATOM 905 N N . GLU A 1 113 ? -13.372 15.241 9.989 1.00 87.00 113 GLU A N 1
ATOM 906 C CA . GLU A 1 113 ? -12.577 16.266 10.670 1.00 87.00 113 GLU A CA 1
ATOM 907 C C . GLU A 1 113 ? -11.161 15.746 10.908 1.00 87.00 113 GLU A C 1
ATOM 909 O O . GLU A 1 113 ? -10.196 16.390 10.483 1.00 87.00 113 GLU A O 1
ATOM 914 N N . ARG A 1 114 ? -11.032 14.529 11.458 1.00 87.44 114 ARG A N 1
ATOM 915 C CA . ARG A 1 114 ? -9.729 13.859 11.576 1.00 87.44 114 ARG A CA 1
ATOM 916 C C . ARG A 1 114 ? -9.061 13.715 10.213 1.00 87.44 114 ARG A C 1
ATOM 918 O O . ARG A 1 114 ? -7.902 14.096 10.054 1.00 87.44 114 ARG A O 1
ATOM 925 N N . PHE A 1 115 ? -9.774 13.186 9.217 1.00 83.31 115 PHE A N 1
ATOM 926 C CA . PHE A 1 115 ? -9.193 12.912 7.901 1.00 83.31 115 PHE A CA 1
ATOM 927 C C . PHE A 1 115 ? -8.602 14.163 7.237 1.00 83.31 115 PHE A C 1
ATOM 929 O O . PHE A 1 115 ? -7.571 14.081 6.567 1.00 83.31 115 PHE A O 1
ATOM 936 N N . LEU A 1 116 ? -9.237 15.325 7.408 1.00 83.69 116 LEU A N 1
ATOM 937 C CA . LEU A 1 116 ? -8.744 16.585 6.854 1.00 83.69 116 LEU A CA 1
ATOM 938 C C . LEU A 1 116 ? -7.515 17.125 7.598 1.00 83.69 116 LEU A C 1
ATOM 940 O O . LEU A 1 116 ? -6.679 17.768 6.960 1.00 83.69 116 LEU A O 1
ATOM 944 N N . LEU A 1 117 ? -7.384 16.849 8.897 1.00 83.56 117 LEU A N 1
ATOM 945 C CA . LEU A 1 117 ? -6.232 17.245 9.713 1.00 83.56 117 LEU A CA 1
ATOM 946 C C . LEU A 1 117 ? -5.007 16.342 9.488 1.00 83.56 117 LEU A C 1
ATOM 948 O O . LEU A 1 117 ? -3.880 16.829 9.509 1.00 83.56 117 LEU A O 1
ATOM 952 N N . GLU A 1 118 ? -5.214 15.049 9.228 1.00 75.00 118 GLU A N 1
ATOM 953 C CA . GLU A 1 118 ? -4.149 14.035 9.120 1.00 75.00 118 GLU A CA 1
ATOM 954 C C . GLU A 1 118 ? -3.683 13.747 7.680 1.00 75.00 118 GLU A C 1
ATOM 956 O O . GLU A 1 118 ? -3.039 12.726 7.419 1.00 75.00 118 GLU A O 1
ATOM 961 N N . ARG A 1 119 ? -4.017 14.606 6.707 1.00 63.47 119 ARG A N 1
ATOM 962 C CA . ARG A 1 119 ? -3.695 14.342 5.293 1.00 63.47 119 ARG A CA 1
ATOM 963 C C . ARG A 1 119 ? -2.178 14.126 5.097 1.00 63.47 119 ARG A C 1
ATOM 965 O O . ARG A 1 119 ? -1.404 15.003 5.479 1.00 63.47 119 ARG A O 1
ATOM 972 N N . PRO A 1 120 ? -1.757 12.996 4.490 1.00 54.34 120 PRO A N 1
ATOM 973 C CA . PRO A 1 120 ? -0.347 12.673 4.266 1.00 54.34 120 PRO A CA 1
ATOM 974 C C . PRO A 1 120 ? 0.302 13.458 3.122 1.00 54.34 120 PRO A C 1
ATOM 976 O O . PRO A 1 120 ? -0.428 13.957 2.231 1.00 54.34 120 PRO A O 1
#

Foldseek 3Di:
DADQQKDWDFDPADDQAWTWTKMWGWDWDDDPPFIKIKIWIWGDTNNDTDIDIDIDTLLCVLCVQVVQQVVCVVVVHPPGPVPDPVCVVNSVVNVVSSCVVRVPDPPDDDPPVVCVVPPD

InterPro domains:
  IPR032024 Protein of unknown function DUF5064 [PF16703] (1-115)

Organism: NCBI:txid1245471

Sequence (120 aa):
MFRPGRIAIKREPVGRNPAYELVLDYEIEKREFEPYVNFELSGQIAGKAVHERFSLHGDVAYNFLQSAGLRLRKHGVWPGLTAVPELHADFQKAYADLRQRLGVNPGHPVDLERFLLERP

Secondary structure (DSSP, 8-state):
-EETTEEEEEE--BTTBPPEEEEEEEEEEE-SSSEEEEEEEEEEETTEEEEEEEEEETTTGGGHHHHHHHHHGGGT-SS-GGG-GGGHHHHHHHHHHHHHHHTPPTTPPP-HHHHHHS--